Protein AF-A0ABD3F3R1-F1 (afdb_monomer_lite)

Radius of gyration: 14.88 Å; chains: 1; bounding box: 30×30×45 Å

Structure (mmCIF, N/CA/C/O backbone):
data_AF-A0ABD3F3R1-F1
#
_entry.id   AF-A0ABD3F3R1-F1
#
loop_
_atom_site.group_PDB
_atom_site.id
_atom_site.type_symbol
_atom_site.label_atom_id
_atom_site.label_alt_id
_atom_site.label_comp_id
_atom_site.label_asym_id
_atom_site.label_entity_id
_atom_site.label_seq_id
_atom_site.pdbx_PDB_ins_code
_atom_site.Cartn_x
_atom_site.Cartn_y
_atom_site.Cartn_z
_atom_site.occupancy
_atom_site.B_iso_or_equiv
_atom_site.auth_seq_id
_atom_site.auth_comp_id
_atom_site.auth_asym_id
_atom_site.auth_atom_id
_atom_site.pdbx_PDB_model_num
ATOM 1 N N . MET A 1 1 ? -6.922 4.286 -17.209 1.00 48.09 1 MET A N 1
ATOM 2 C CA . MET A 1 1 ? -7.194 2.834 -17.316 1.00 48.09 1 MET A CA 1
ATOM 3 C C . MET A 1 1 ? -5.865 2.105 -17.440 1.00 48.09 1 MET A C 1
ATOM 5 O O . MET A 1 1 ? -5.075 2.480 -18.301 1.00 48.09 1 MET A O 1
ATOM 9 N N . GLN A 1 2 ? -5.612 1.121 -16.571 1.00 51.94 2 GLN A N 1
ATOM 10 C CA . GLN A 1 2 ? -4.473 0.195 -16.630 1.00 51.94 2 GLN A CA 1
ATOM 11 C C . GLN A 1 2 ? -4.398 -0.501 -18.003 1.00 51.94 2 GLN A C 1
ATOM 13 O O . GLN A 1 2 ? -5.085 -1.486 -18.244 1.00 51.94 2 GLN A O 1
ATOM 18 N N . ASN A 1 3 ? -3.554 0.012 -18.900 1.00 50.75 3 ASN A N 1
ATOM 19 C CA . ASN A 1 3 ? -3.293 -0.567 -20.227 1.00 50.75 3 ASN A CA 1
ATOM 20 C C . ASN A 1 3 ? -1.854 -1.118 -20.345 1.00 50.75 3 ASN A C 1
ATOM 22 O O . ASN A 1 3 ? -1.334 -1.268 -21.447 1.00 50.75 3 ASN A O 1
ATOM 26 N N . GLY A 1 4 ? -1.192 -1.384 -19.213 1.00 57.16 4 GLY A N 1
ATOM 27 C CA . GLY A 1 4 ? 0.192 -1.864 -19.145 1.00 57.16 4 GLY A CA 1
ATOM 28 C C . GLY A 1 4 ? 0.318 -3.236 -18.486 1.00 57.16 4 GLY A C 1
ATOM 29 O O . GLY A 1 4 ? -0.583 -3.684 -17.777 1.00 57.16 4 GLY A O 1
ATOM 30 N N . VAL A 1 5 ? 1.461 -3.893 -18.704 1.00 63.34 5 VAL A N 1
ATOM 31 C CA . VAL A 1 5 ? 1.835 -5.121 -17.989 1.00 63.34 5 VAL A CA 1
ATOM 32 C C . VAL A 1 5 ? 1.935 -4.792 -16.502 1.00 63.34 5 VAL A C 1
ATOM 34 O O . VAL A 1 5 ? 2.723 -3.935 -16.106 1.00 63.34 5 VAL A O 1
ATOM 37 N N . ILE A 1 6 ? 1.115 -5.451 -15.686 1.00 74.00 6 ILE A N 1
ATOM 38 C CA . ILE A 1 6 ? 1.209 -5.337 -14.233 1.00 74.00 6 ILE A CA 1
ATOM 39 C C . ILE A 1 6 ? 2.392 -6.205 -13.799 1.00 74.00 6 ILE A C 1
ATOM 41 O O . ILE A 1 6 ? 2.354 -7.411 -14.060 1.00 74.00 6 ILE A O 1
ATOM 45 N N . PRO A 1 7 ? 3.425 -5.634 -13.156 1.00 82.62 7 PRO A N 1
ATOM 46 C CA . PRO A 1 7 ? 4.539 -6.422 -12.674 1.00 82.62 7 PRO A CA 1
ATOM 47 C C . PRO A 1 7 ? 4.076 -7.470 -11.661 1.00 82.62 7 PRO A C 1
ATOM 49 O O . PRO A 1 7 ? 3.116 -7.274 -10.910 1.00 82.62 7 PRO A O 1
ATOM 52 N N . ALA A 1 8 ? 4.796 -8.582 -11.592 1.00 89.81 8 ALA A N 1
ATOM 53 C CA . ALA A 1 8 ? 4.622 -9.583 -10.560 1.00 89.81 8 ALA A CA 1
ATOM 54 C C . ALA A 1 8 ? 4.893 -8.947 -9.189 1.00 89.81 8 ALA A C 1
ATOM 56 O O . ALA A 1 8 ? 6.011 -8.533 -8.880 1.00 89.81 8 ALA A O 1
ATOM 57 N N . LEU A 1 9 ? 3.866 -8.883 -8.342 1.00 93.88 9 LEU A N 1
ATOM 58 C CA . LEU A 1 9 ? 3.949 -8.352 -6.984 1.00 93.88 9 LEU A CA 1
ATOM 59 C C . LEU A 1 9 ? 3.580 -9.435 -5.971 1.00 93.88 9 LEU A C 1
ATOM 61 O O . LEU A 1 9 ? 2.693 -10.254 -6.203 1.00 93.88 9 LEU A O 1
ATOM 65 N N . SER A 1 10 ? 4.243 -9.426 -4.817 1.00 94.38 10 SER A N 1
ATOM 66 C CA . SER A 1 10 ? 3.946 -10.347 -3.718 1.00 94.38 10 SER A CA 1
ATOM 67 C C . SER A 1 10 ? 3.894 -9.629 -2.377 1.00 94.38 10 SER A C 1
ATOM 69 O O . SER A 1 10 ? 4.622 -8.667 -2.139 1.00 94.38 10 SER A O 1
ATOM 71 N N . VAL A 1 11 ? 3.035 -10.115 -1.484 1.00 95.06 11 VAL A N 1
ATOM 72 C CA . VAL A 1 11 ? 2.855 -9.571 -0.136 1.00 95.06 11 VAL A CA 1
ATOM 73 C C . VAL A 1 11 ? 3.424 -10.565 0.869 1.00 95.06 11 VAL A C 1
ATOM 75 O O . VAL A 1 11 ? 3.034 -11.732 0.877 1.00 95.06 11 VAL A O 1
ATOM 78 N N . LYS A 1 12 ? 4.366 -10.124 1.708 1.00 94.00 12 LYS A N 1
ATOM 79 C CA . LYS A 1 12 ? 5.042 -10.986 2.695 1.00 94.00 12 LYS A CA 1
ATOM 80 C C . LYS A 1 12 ? 5.196 -10.271 4.034 1.00 94.00 12 LYS A C 1
ATOM 82 O O . LYS A 1 12 ? 5.187 -9.043 4.101 1.00 94.00 12 LYS A O 1
ATOM 87 N N . LYS A 1 13 ? 5.366 -11.042 5.113 1.00 93.31 13 LYS A N 1
ATOM 88 C CA . LYS A 1 13 ? 5.715 -10.484 6.427 1.00 93.31 13 LYS A CA 1
ATOM 89 C C . LYS A 1 13 ? 7.133 -9.906 6.388 1.00 93.31 13 LYS A C 1
ATOM 91 O O . LYS A 1 13 ? 8.047 -10.552 5.884 1.00 93.31 13 LYS A O 1
ATOM 96 N N . HIS A 1 14 ? 7.307 -8.715 6.948 1.00 91.69 14 HIS A N 1
ATOM 97 C CA . HIS A 1 14 ? 8.587 -8.039 7.115 1.00 91.69 14 HIS A CA 1
ATOM 98 C C . HIS A 1 14 ? 8.900 -7.887 8.613 1.00 91.69 14 HIS A C 1
ATOM 100 O O . HIS A 1 14 ? 8.048 -7.368 9.338 1.00 91.69 14 HIS A O 1
ATOM 106 N N . PRO A 1 15 ? 10.106 -8.258 9.089 1.00 87.50 15 PRO A N 1
ATOM 107 C CA . PRO A 1 15 ? 10.424 -8.306 10.521 1.00 87.50 15 PRO A CA 1
ATOM 108 C C . PRO A 1 15 ? 10.141 -7.013 11.298 1.00 87.50 15 PRO A C 1
ATOM 110 O O . PRO A 1 15 ? 9.687 -7.073 12.433 1.00 87.50 15 PRO A O 1
ATOM 113 N N . SER A 1 16 ? 10.372 -5.849 10.685 1.00 87.00 16 SER A N 1
ATOM 114 C CA . SER A 1 16 ? 10.196 -4.538 11.334 1.00 87.00 16 SER A CA 1
ATOM 115 C C . SER A 1 16 ? 9.045 -3.690 10.792 1.00 87.00 16 SER A C 1
ATOM 117 O O . SER A 1 16 ? 8.758 -2.639 11.350 1.00 87.00 16 SER A O 1
ATOM 119 N N . LYS A 1 17 ? 8.400 -4.110 9.695 1.00 85.06 17 LYS A N 1
ATOM 120 C CA . LYS A 1 17 ? 7.381 -3.301 8.993 1.00 85.06 17 LYS A CA 1
ATOM 121 C C . LYS A 1 17 ? 6.012 -3.985 8.936 1.00 85.06 17 LYS A C 1
ATOM 123 O O . LYS A 1 17 ? 5.111 -3.521 8.255 1.00 85.06 17 LYS A O 1
ATOM 128 N N . GLY A 1 18 ? 5.856 -5.119 9.621 1.00 90.69 18 GLY A N 1
ATOM 129 C CA . GLY A 1 18 ? 4.621 -5.894 9.598 1.00 90.69 18 GLY A CA 1
ATOM 130 C C . GLY A 1 18 ? 4.442 -6.619 8.268 1.00 90.69 18 GLY A C 1
ATOM 131 O O . GLY A 1 18 ? 4.986 -7.705 8.085 1.00 90.69 18 GLY A O 1
ATOM 132 N N . ILE A 1 19 ? 3.677 -6.041 7.345 1.00 92.31 19 ILE A N 1
ATOM 133 C CA . ILE A 1 19 ? 3.405 -6.606 6.017 1.00 92.31 19 ILE A CA 1
ATOM 134 C C . ILE A 1 19 ? 3.998 -5.672 4.959 1.00 92.31 19 ILE A C 1
ATOM 136 O O . ILE A 1 19 ? 3.866 -4.456 5.057 1.00 92.31 19 ILE A O 1
ATOM 140 N N . ALA A 1 20 ? 4.673 -6.232 3.957 1.00 93.69 20 ALA A N 1
ATOM 141 C CA . ALA A 1 20 ? 5.338 -5.467 2.910 1.00 93.69 20 ALA A CA 1
ATOM 142 C C . ALA A 1 20 ? 5.058 -6.021 1.511 1.00 93.69 20 ALA A C 1
ATOM 144 O O . ALA A 1 20 ? 4.891 -7.230 1.322 1.00 93.69 20 ALA A O 1
ATOM 145 N N . LEU A 1 21 ? 5.042 -5.106 0.543 1.00 95.12 21 LEU A N 1
ATOM 146 C CA . LEU A 1 21 ? 4.970 -5.381 -0.885 1.00 95.12 21 LEU A CA 1
ATOM 147 C C . LEU A 1 21 ? 6.376 -5.568 -1.474 1.00 95.12 21 LEU A C 1
ATOM 149 O O . LEU A 1 21 ? 7.272 -4.762 -1.224 1.00 95.12 21 LEU A O 1
ATOM 153 N N . PHE A 1 22 ? 6.555 -6.617 -2.271 1.00 94.56 22 PHE A N 1
ATOM 154 C CA . PHE A 1 22 ? 7.810 -6.958 -2.937 1.00 94.56 22 PHE A CA 1
ATOM 155 C C . PHE A 1 22 ? 7.584 -7.146 -4.433 1.00 94.56 22 PHE A C 1
ATOM 157 O O . PHE A 1 22 ? 6.628 -7.816 -4.832 1.00 94.56 22 PHE A O 1
ATOM 164 N N . ALA A 1 23 ? 8.508 -6.628 -5.240 1.00 94.31 23 ALA A N 1
ATOM 165 C CA . ALA A 1 23 ? 8.587 -6.958 -6.655 1.00 94.31 23 ALA A CA 1
ATOM 166 C C . ALA A 1 23 ? 9.082 -8.405 -6.828 1.00 94.31 23 ALA A C 1
ATOM 168 O O . ALA A 1 23 ? 10.044 -8.826 -6.182 1.00 94.31 23 ALA A O 1
ATOM 169 N N . GLY A 1 24 ? 8.388 -9.176 -7.660 1.00 93.19 24 GLY A N 1
ATOM 170 C CA . GLY A 1 24 ? 8.763 -10.528 -8.080 1.00 93.19 24 GLY A CA 1
ATOM 171 C C . GLY A 1 24 ? 9.646 -10.546 -9.327 1.00 93.19 24 GLY A C 1
ATOM 172 O O . GLY A 1 24 ? 10.148 -11.600 -9.701 1.00 93.19 24 GLY A O 1
ATOM 173 N N . GLU A 1 25 ? 9.848 -9.386 -9.945 1.00 93.50 25 GLU A N 1
ATOM 174 C CA . GLU A 1 25 ? 10.676 -9.183 -11.127 1.00 93.50 25 GLU A CA 1
ATOM 175 C C . GLU A 1 25 ? 11.340 -7.800 -11.102 1.00 93.50 25 GLU A C 1
ATOM 177 O O . GLU A 1 25 ? 11.037 -6.957 -10.251 1.00 93.50 25 GLU A O 1
ATOM 182 N N . THR A 1 26 ? 12.259 -7.559 -12.035 1.00 93.06 26 THR A N 1
ATOM 183 C CA . THR A 1 26 ? 12.876 -6.242 -12.210 1.00 93.06 26 THR A CA 1
ATOM 184 C C . THR A 1 26 ? 11.878 -5.273 -12.835 1.00 93.06 26 THR A C 1
ATOM 186 O O . THR A 1 26 ? 11.407 -5.493 -13.945 1.00 93.06 26 THR A O 1
ATOM 189 N N . ILE A 1 27 ? 11.618 -4.160 -12.150 1.00 92.69 27 ILE A N 1
ATOM 190 C CA . ILE A 1 27 ? 10.795 -3.060 -12.658 1.00 92.69 27 ILE A CA 1
ATOM 191 C C . ILE A 1 27 ? 11.736 -1.930 -13.075 1.00 92.69 27 ILE A C 1
ATOM 193 O O . ILE A 1 27 ? 12.505 -1.421 -12.257 1.00 92.69 27 ILE A O 1
ATOM 197 N N . ALA A 1 28 ? 11.709 -1.558 -14.353 1.00 92.06 28 ALA A N 1
ATOM 198 C CA . ALA A 1 28 ? 12.522 -0.461 -14.862 1.00 92.06 28 ALA A CA 1
ATOM 199 C C . ALA A 1 28 ? 12.021 0.897 -14.340 1.00 92.06 28 ALA A C 1
ATOM 201 O O . ALA A 1 28 ? 10.835 1.084 -14.068 1.00 92.06 28 ALA A O 1
ATOM 202 N N . SER A 1 29 ? 12.930 1.869 -14.220 1.00 91.19 29 SER A N 1
ATOM 203 C CA . SER A 1 29 ? 12.561 3.228 -13.806 1.00 91.19 29 SER A CA 1
ATOM 204 C C . SER A 1 29 ? 11.493 3.818 -14.736 1.00 91.19 29 SER A C 1
ATOM 206 O O . SER A 1 29 ? 11.498 3.558 -15.942 1.00 91.19 29 SER A O 1
ATOM 208 N N . GLY A 1 30 ? 10.556 4.575 -14.166 1.00 88.94 30 GLY A N 1
ATOM 209 C CA . GLY A 1 30 ? 9.430 5.172 -14.891 1.00 88.94 30 GLY A CA 1
ATOM 210 C C . GLY A 1 30 ? 8.339 4.188 -15.325 1.00 88.94 30 GLY A C 1
ATOM 211 O O . GLY A 1 30 ? 7.366 4.613 -15.939 1.00 88.94 30 GLY A O 1
ATOM 212 N N . HIS A 1 31 ? 8.465 2.891 -15.024 1.00 90.00 31 HIS A N 1
ATOM 213 C CA . HIS A 1 31 ? 7.405 1.933 -15.323 1.00 90.00 31 HIS A CA 1
ATOM 214 C C . HIS A 1 31 ? 6.333 1.933 -14.241 1.00 90.00 31 HIS A C 1
ATOM 216 O O . HIS A 1 31 ? 6.599 2.065 -13.045 1.00 90.00 31 HIS A O 1
ATOM 222 N N . PHE A 1 32 ? 5.103 1.739 -14.696 1.00 89.75 32 PHE A N 1
ATOM 223 C CA . PHE A 1 32 ? 3.948 1.593 -13.836 1.00 89.75 32 PHE A CA 1
ATOM 224 C C . PHE A 1 32 ? 4.071 0.343 -12.947 1.00 89.75 32 PHE A C 1
ATOM 226 O O . PHE A 1 32 ? 4.439 -0.732 -13.421 1.00 89.75 32 PHE A O 1
ATOM 233 N N . VAL A 1 33 ? 3.727 0.484 -11.661 1.00 91.88 33 VAL A N 1
ATOM 234 C CA . VAL A 1 33 ? 3.782 -0.614 -10.679 1.00 91.88 33 VAL A CA 1
ATOM 235 C C . VAL A 1 33 ? 2.393 -1.176 -10.395 1.00 91.88 33 VAL A C 1
ATOM 237 O O . VAL A 1 33 ? 2.103 -2.323 -10.713 1.00 91.88 33 VAL A O 1
ATOM 240 N N . CYS A 1 34 ? 1.519 -0.395 -9.766 1.00 90.94 34 CYS A N 1
ATOM 241 C CA . CYS A 1 34 ? 0.133 -0.776 -9.506 1.00 90.94 34 CYS A CA 1
ATOM 242 C C . CYS A 1 34 ? -0.687 0.453 -9.104 1.00 90.94 34 CYS A C 1
ATOM 244 O O . CYS A 1 34 ? -0.131 1.465 -8.681 1.00 90.94 34 CYS A O 1
ATOM 246 N N . GLU A 1 35 ? -2.012 0.361 -9.220 1.00 90.62 35 GLU A N 1
ATOM 247 C CA . GLU A 1 35 ? -2.911 1.419 -8.760 1.00 90.62 35 GLU A CA 1
ATOM 248 C C . GLU A 1 35 ? -3.085 1.340 -7.240 1.00 90.62 35 GLU A C 1
ATOM 250 O O . GLU A 1 35 ? -3.252 0.252 -6.675 1.00 90.62 35 GLU A O 1
ATOM 255 N N . TYR A 1 36 ? -3.093 2.496 -6.575 1.00 92.00 36 TYR A N 1
ATOM 256 C CA . TYR A 1 36 ? -3.508 2.603 -5.180 1.00 92.00 36 TYR A CA 1
ATOM 257 C C . TYR A 1 36 ? -5.028 2.768 -5.128 1.00 92.00 36 TYR A C 1
ATOM 259 O O . TYR A 1 36 ? -5.552 3.856 -5.349 1.00 92.00 36 TYR A O 1
ATOM 267 N N . ILE A 1 37 ? -5.732 1.665 -4.878 1.00 91.38 37 ILE A N 1
ATOM 268 C CA . ILE A 1 37 ? -7.199 1.622 -4.874 1.00 91.38 37 ILE A CA 1
ATOM 269 C C . ILE A 1 37 ? -7.692 1.635 -3.431 1.00 91.38 37 ILE A C 1
ATOM 271 O O . ILE A 1 37 ? -7.146 0.912 -2.595 1.00 91.38 37 ILE A O 1
ATOM 275 N N . GLY A 1 38 ? -8.743 2.409 -3.176 1.00 92.31 38 GLY A N 1
ATOM 276 C CA . GLY A 1 38 ? -9.450 2.482 -1.904 1.00 92.31 38 GLY A CA 1
ATOM 277 C C . GLY A 1 38 ? -10.799 3.179 -2.049 1.00 92.31 38 GLY A C 1
ATOM 278 O O . GLY A 1 38 ? -11.185 3.582 -3.147 1.00 92.31 38 GLY A O 1
ATOM 279 N N . GLU A 1 39 ? -11.515 3.313 -0.940 1.00 93.75 39 GLU A N 1
ATOM 280 C CA . GLU A 1 39 ? -12.740 4.109 -0.868 1.00 93.75 39 GLU A CA 1
ATOM 281 C C . GLU A 1 39 ? -12.386 5.602 -0.878 1.00 93.75 39 GLU A C 1
ATOM 283 O O . GLU A 1 39 ? -11.474 6.021 -0.170 1.00 93.75 39 GLU A O 1
ATOM 288 N N . VAL A 1 40 ? -13.085 6.418 -1.669 1.00 93.38 40 VAL A N 1
ATOM 289 C CA . VAL A 1 40 ? -12.890 7.875 -1.647 1.00 93.38 40 VAL A CA 1
ATOM 290 C C . VAL A 1 40 ? -13.798 8.465 -0.578 1.00 93.38 40 VAL A C 1
ATOM 292 O O . VAL A 1 40 ? -15.019 8.427 -0.709 1.00 93.38 40 VAL A O 1
ATOM 295 N N . ILE A 1 41 ? -13.199 9.012 0.476 1.00 94.44 41 ILE A N 1
ATOM 296 C CA . ILE A 1 41 ? -13.912 9.647 1.588 1.00 94.44 41 ILE A CA 1
ATOM 297 C C . ILE A 1 41 ? -13.372 11.051 1.841 1.00 94.44 41 ILE A C 1
ATOM 299 O O . ILE A 1 41 ? -12.266 11.404 1.433 1.00 94.44 41 ILE A O 1
ATOM 303 N N . THR A 1 42 ? -14.124 11.880 2.557 1.00 94.75 42 THR A N 1
ATOM 304 C CA . THR A 1 42 ? -13.634 13.216 2.912 1.00 94.75 42 THR A CA 1
ATOM 305 C C . THR A 1 42 ? -12.517 13.131 3.955 1.00 94.75 42 THR A C 1
ATOM 307 O O . THR A 1 42 ? -12.516 12.263 4.836 1.00 94.75 42 THR A O 1
ATOM 310 N N . ARG A 1 43 ? -11.596 14.107 3.960 1.00 93.06 43 ARG A N 1
ATOM 311 C CA . ARG A 1 43 ? -10.569 14.212 5.015 1.00 93.06 43 ARG A CA 1
ATOM 312 C C . ARG A 1 43 ? -11.166 14.232 6.424 1.00 93.06 43 ARG A C 1
ATOM 314 O O . ARG A 1 43 ? -10.576 13.685 7.353 1.00 93.06 43 ARG A O 1
ATOM 321 N N . ARG A 1 44 ? -12.345 14.841 6.593 1.00 93.62 44 ARG A N 1
ATOM 322 C CA . ARG A 1 44 ? -13.050 14.884 7.881 1.00 93.62 44 ARG A CA 1
ATOM 323 C C . ARG A 1 44 ? -13.458 13.485 8.342 1.00 93.62 44 ARG A C 1
ATOM 325 O O . ARG A 1 44 ? -13.205 13.141 9.493 1.00 93.62 44 ARG A O 1
ATOM 332 N N . GLU A 1 45 ? -14.069 12.694 7.465 1.00 93.88 45 GLU A N 1
ATOM 333 C CA . GLU A 1 45 ? -14.469 11.315 7.769 1.00 93.88 45 GLU A CA 1
ATOM 334 C C . GLU A 1 45 ? -13.256 10.447 8.088 1.00 93.88 45 GLU A C 1
ATOM 336 O O . GLU A 1 45 ? -13.263 9.745 9.100 1.00 93.88 45 GLU A O 1
ATOM 341 N N . TYR A 1 46 ? -12.182 10.570 7.303 1.00 94.06 46 TYR A N 1
ATOM 342 C CA . TYR A 1 46 ? -10.940 9.847 7.564 1.00 94.06 46 TYR A CA 1
ATOM 343 C C . TYR A 1 46 ? -10.379 10.164 8.958 1.00 94.06 46 TYR A C 1
ATOM 345 O O . TYR A 1 46 ? -10.078 9.249 9.722 1.00 94.06 46 TYR A O 1
ATOM 353 N N . CYS A 1 47 ? -10.303 11.445 9.342 1.00 91.00 47 CYS A N 1
ATOM 354 C CA . CYS A 1 47 ? -9.835 11.846 10.673 1.00 91.00 47 CYS A CA 1
ATOM 355 C C . CYS A 1 47 ? -10.725 11.312 11.805 1.00 91.00 47 CYS A C 1
ATOM 357 O O . CYS A 1 47 ? -10.205 10.840 12.815 1.00 91.00 47 CYS A O 1
ATOM 359 N N . LEU A 1 48 ? -12.053 11.362 11.650 1.00 92.25 48 LEU A N 1
ATOM 360 C CA . LEU A 1 48 ? -12.983 10.832 12.653 1.00 92.25 48 LEU A CA 1
ATOM 361 C C . LEU A 1 48 ? -12.785 9.330 12.864 1.00 92.25 48 LEU A C 1
ATOM 363 O O . LEU A 1 48 ? -12.728 8.875 14.005 1.00 92.25 48 LEU A O 1
ATOM 367 N N . GLN A 1 49 ? -12.638 8.573 11.778 1.00 90.75 49 GLN A N 1
ATOM 368 C CA . GLN A 1 49 ? -12.410 7.136 11.862 1.00 90.75 49 GLN A CA 1
ATOM 369 C C . GLN A 1 49 ? -11.000 6.813 12.381 1.00 90.75 49 GLN A C 1
ATOM 371 O O . GLN A 1 49 ? -10.838 5.872 13.150 1.00 90.75 49 GLN A O 1
ATOM 376 N N . ALA A 1 50 ? -9.978 7.593 12.016 1.00 87.38 50 ALA A N 1
ATOM 377 C CA . ALA A 1 50 ? -8.617 7.424 12.527 1.00 87.38 50 ALA A CA 1
ATOM 378 C C . ALA A 1 50 ? -8.536 7.652 14.046 1.00 87.38 50 ALA A C 1
ATOM 380 O O . ALA A 1 50 ? -7.849 6.908 14.739 1.00 87.38 50 ALA A O 1
ATOM 381 N N . ASN A 1 51 ? -9.299 8.608 14.584 1.00 87.75 51 ASN A N 1
ATOM 382 C CA . ASN A 1 51 ? -9.363 8.859 16.028 1.00 87.75 51 ASN A CA 1
ATOM 383 C C . ASN A 1 51 ? -9.970 7.691 16.823 1.00 87.75 51 ASN A C 1
ATOM 385 O O . ASN A 1 51 ? -9.693 7.552 18.012 1.00 87.75 51 ASN A O 1
ATOM 389 N N . GLN A 1 52 ? -10.790 6.850 16.187 1.00 87.69 52 GLN A N 1
ATOM 390 C CA . GLN A 1 52 ? -11.346 5.644 16.812 1.00 87.69 52 GLN A CA 1
ATOM 391 C C . GLN A 1 52 ? -10.348 4.476 16.815 1.00 87.69 52 GLN A C 1
ATOM 393 O O . GLN A 1 52 ? -10.516 3.519 17.567 1.00 87.69 52 GLN A O 1
ATOM 398 N N . LEU A 1 53 ? -9.285 4.558 16.010 1.00 82.88 53 LEU A N 1
ATOM 399 C CA . LEU A 1 53 ? -8.256 3.531 15.860 1.00 82.88 53 LEU A CA 1
ATOM 400 C C . LEU A 1 53 ? -7.082 3.757 16.825 1.00 82.88 53 LEU A C 1
ATOM 402 O O . LEU A 1 53 ? -5.915 3.794 16.431 1.00 82.88 53 LEU A O 1
ATOM 406 N N . VAL A 1 54 ? -7.390 3.907 18.114 1.00 77.88 54 VAL A N 1
ATOM 407 C CA . VAL A 1 54 ? -6.372 4.099 19.156 1.00 77.88 54 VAL A CA 1
ATOM 408 C C . VAL A 1 54 ? -5.442 2.883 19.200 1.00 77.88 54 VAL A C 1
ATOM 410 O O . VAL A 1 54 ? -5.879 1.758 19.426 1.00 77.88 54 VAL A O 1
ATOM 413 N N . GLY A 1 55 ? -4.146 3.116 18.978 1.00 78.12 55 GLY A N 1
ATOM 414 C CA . GLY A 1 55 ? -3.126 2.063 18.961 1.00 78.12 55 GLY A CA 1
ATOM 415 C C . GLY A 1 55 ? -2.938 1.364 17.610 1.00 78.12 55 GLY A C 1
ATOM 416 O O . GLY A 1 55 ? -2.158 0.415 17.530 1.00 78.12 55 GLY A O 1
ATOM 417 N N . ALA A 1 56 ? -3.600 1.821 16.541 1.00 80.25 56 ALA A N 1
ATOM 418 C CA . ALA A 1 56 ? -3.321 1.317 15.202 1.00 80.25 56 ALA A CA 1
ATOM 419 C C . ALA A 1 56 ? -1.892 1.662 14.763 1.00 80.25 56 ALA A C 1
ATOM 421 O O . ALA A 1 56 ? -1.428 2.797 14.881 1.00 80.25 56 ALA A O 1
ATOM 422 N N . THR A 1 57 ? -1.206 0.657 14.224 1.00 79.88 57 THR A N 1
ATOM 423 C CA . THR A 1 57 ? 0.173 0.760 13.731 1.00 79.88 57 THR A CA 1
ATOM 424 C C . THR A 1 57 ? 0.253 1.023 12.229 1.00 79.88 57 THR A C 1
ATOM 426 O O . THR A 1 57 ? 1.315 1.395 11.740 1.00 79.88 57 THR A O 1
ATOM 429 N N . ASN A 1 58 ? -0.858 0.859 11.502 1.00 84.69 58 ASN A N 1
ATOM 430 C CA . ASN A 1 58 ? -0.936 1.043 10.056 1.00 84.69 58 ASN A CA 1
ATOM 431 C C . ASN A 1 58 ? -2.097 1.971 9.692 1.00 84.69 58 ASN A C 1
ATOM 433 O O . ASN A 1 58 ? -3.214 1.799 10.182 1.00 84.69 58 ASN A O 1
ATOM 437 N N . TYR A 1 59 ? -1.827 2.907 8.785 1.00 88.88 59 TYR A N 1
ATOM 438 C CA . TYR A 1 59 ? -2.798 3.835 8.214 1.00 88.88 59 TYR A CA 1
ATOM 439 C C . TYR A 1 59 ? -2.728 3.727 6.691 1.00 88.88 59 TYR A C 1
ATOM 441 O O . TYR A 1 59 ? -1.637 3.734 6.125 1.00 88.88 59 TYR A O 1
ATOM 449 N N . TYR A 1 60 ? -3.885 3.616 6.040 1.00 91.94 60 TYR A N 1
ATOM 450 C CA . TYR A 1 60 ? -3.997 3.326 4.604 1.00 91.94 60 TYR A CA 1
ATOM 451 C C . TYR A 1 60 ? -4.700 4.454 3.834 1.00 91.94 60 TYR A C 1
ATOM 453 O O . TYR A 1 60 ? -5.383 4.202 2.847 1.00 91.94 60 TYR A O 1
ATOM 461 N N . GLY A 1 61 ? -4.576 5.690 4.321 1.00 92.12 61 GLY A N 1
ATOM 462 C CA . GLY A 1 61 ? -5.106 6.880 3.664 1.00 92.12 61 GLY A CA 1
ATOM 463 C C . GLY A 1 61 ? -4.058 7.557 2.790 1.00 92.12 61 GLY A C 1
ATOM 464 O O . GLY A 1 61 ? -2.968 7.879 3.267 1.00 92.12 61 GLY A O 1
ATOM 465 N N . VAL A 1 62 ? -4.412 7.827 1.537 1.00 92.56 62 VAL A N 1
ATOM 466 C CA . VAL A 1 62 ? -3.635 8.653 0.606 1.00 92.56 62 VAL A CA 1
ATOM 467 C C . VAL A 1 62 ? -4.428 9.913 0.290 1.00 92.56 62 VAL A C 1
ATOM 469 O O . VAL A 1 62 ? -5.605 9.838 -0.051 1.00 92.56 62 VAL A O 1
ATOM 472 N N . LEU A 1 63 ? -3.787 11.075 0.415 1.00 90.94 63 LEU A N 1
ATOM 473 C CA . LEU A 1 63 ? -4.406 12.355 0.082 1.00 90.94 63 LEU A CA 1
ATOM 474 C C . LEU A 1 63 ? -4.637 12.450 -1.430 1.00 90.94 63 LEU A C 1
ATOM 476 O O . LEU A 1 63 ? -3.688 12.329 -2.203 1.00 90.94 63 LEU A O 1
ATOM 480 N N . GLY A 1 64 ? -5.893 12.651 -1.819 1.00 85.19 64 GLY A N 1
ATOM 481 C CA . GLY A 1 64 ? -6.289 13.002 -3.177 1.00 85.19 64 GLY A CA 1
ATOM 482 C C . GLY A 1 64 ? -6.458 14.513 -3.344 1.00 85.19 64 GLY A C 1
ATOM 483 O O . GLY A 1 64 ? -6.064 15.308 -2.485 1.00 85.19 64 GLY A O 1
ATOM 484 N N . ASP A 1 65 ? -7.090 14.908 -4.446 1.00 78.06 65 ASP A N 1
ATOM 485 C CA . ASP A 1 65 ? -7.426 16.310 -4.695 1.00 78.06 65 ASP A CA 1
ATOM 486 C C . ASP A 1 65 ? -8.703 16.723 -3.956 1.00 78.06 65 ASP A C 1
ATOM 488 O O . ASP A 1 65 ? -9.443 15.894 -3.432 1.00 78.06 65 ASP A O 1
ATOM 492 N N . ASN A 1 66 ? -8.960 18.030 -3.876 1.00 85.12 66 ASN A N 1
ATOM 493 C CA . ASN A 1 66 ? -10.187 18.582 -3.286 1.00 85.12 66 ASN A CA 1
ATOM 494 C C . ASN A 1 66 ? -10.469 18.139 -1.838 1.00 85.12 66 ASN A C 1
ATOM 496 O O . ASN A 1 66 ? -11.622 18.105 -1.411 1.00 85.12 66 ASN A O 1
ATOM 500 N N . ASN A 1 67 ? -9.418 17.868 -1.052 1.00 86.31 67 ASN A N 1
ATOM 501 C CA . ASN A 1 67 ? -9.523 17.468 0.357 1.00 86.31 67 ASN A CA 1
ATOM 502 C C . ASN A 1 67 ? -10.200 16.091 0.564 1.00 86.31 67 ASN A C 1
ATOM 504 O O . ASN A 1 67 ? -10.785 15.824 1.623 1.00 86.31 67 ASN A O 1
ATOM 508 N N . GLU A 1 68 ? -10.096 15.219 -0.439 1.00 93.06 68 GLU A N 1
ATOM 509 C CA . GLU A 1 68 ? -10.501 13.814 -0.392 1.00 93.06 68 GLU A CA 1
ATOM 510 C C . GLU A 1 68 ? -9.328 12.912 0.015 1.00 93.06 68 GLU A C 1
ATOM 512 O O . GLU A 1 68 ? -8.155 13.245 -0.163 1.00 93.06 68 GLU A O 1
ATOM 517 N N . ILE A 1 69 ? -9.644 11.752 0.581 1.00 94.44 69 ILE A N 1
ATOM 518 C CA . ILE A 1 69 ? -8.696 10.708 0.960 1.00 94.44 69 ILE A CA 1
ATOM 519 C C . ILE A 1 69 ? -9.127 9.416 0.272 1.00 94.44 69 ILE A C 1
ATOM 521 O O . ILE A 1 69 ? -10.281 9.010 0.390 1.00 94.44 69 ILE A O 1
ATOM 525 N N . ILE A 1 70 ? -8.188 8.747 -0.393 1.00 94.12 70 ILE A N 1
ATOM 526 C CA . ILE A 1 70 ? -8.3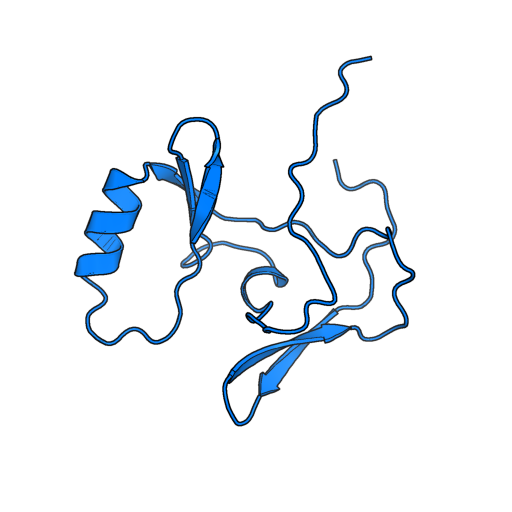39 7.352 -0.803 1.00 94.12 70 ILE A CA 1
ATOM 527 C C . ILE A 1 70 ? -7.985 6.493 0.409 1.00 94.12 70 ILE A C 1
ATOM 529 O O . ILE A 1 70 ? -6.820 6.412 0.799 1.00 94.12 70 ILE A O 1
ATOM 533 N N . ASP A 1 71 ? -8.986 5.879 1.022 1.00 94.62 71 ASP A N 1
ATOM 534 C CA . ASP A 1 71 ? -8.860 5.033 2.198 1.00 94.62 71 ASP A CA 1
ATOM 535 C C . ASP A 1 71 ? -8.909 3.545 1.831 1.00 94.62 71 ASP A C 1
ATOM 537 O O . ASP A 1 71 ? -9.952 2.995 1.477 1.00 94.62 71 ASP A O 1
ATOM 541 N N . ALA A 1 72 ? -7.764 2.873 1.947 1.00 94.62 72 ALA A N 1
ATOM 542 C CA . ALA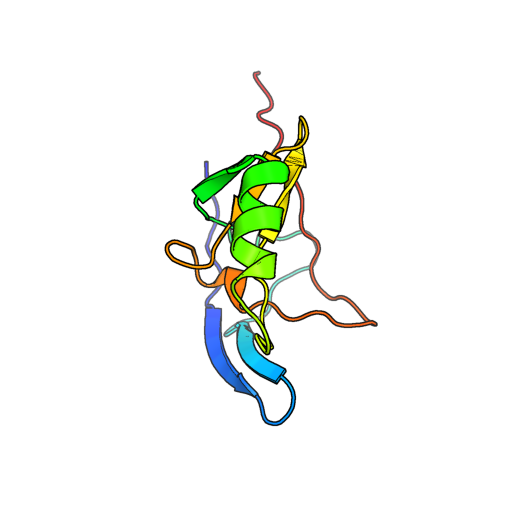 A 1 72 ? -7.604 1.465 1.598 1.00 94.62 72 ALA A CA 1
ATOM 543 C C . ALA A 1 72 ? -7.694 0.500 2.802 1.00 94.62 72 ALA A C 1
ATOM 545 O O . ALA A 1 72 ? -7.209 -0.633 2.724 1.00 94.62 72 ALA A O 1
ATOM 546 N N . ARG A 1 73 ? -8.289 0.924 3.933 1.00 90.88 73 ARG A N 1
ATOM 547 C CA . ARG A 1 73 ? -8.441 0.090 5.147 1.00 90.88 73 ARG A CA 1
ATOM 548 C C . ARG A 1 73 ? -9.298 -1.158 4.923 1.00 90.88 73 ARG A C 1
ATOM 550 O O . ARG A 1 73 ? -8.881 -2.253 5.296 1.00 90.88 73 ARG A O 1
ATOM 557 N N . ASN A 1 74 ? -10.481 -0.981 4.335 1.00 88.31 74 ASN A N 1
ATOM 558 C CA . ASN A 1 74 ? -11.474 -2.049 4.161 1.00 88.31 74 ASN A CA 1
ATOM 559 C C . ASN A 1 74 ? -11.431 -2.654 2.754 1.00 88.31 74 ASN A C 1
ATOM 561 O O . ASN A 1 74 ? -11.531 -3.869 2.589 1.00 88.31 74 ASN A O 1
ATOM 565 N N . PHE A 1 75 ? -11.240 -1.804 1.744 1.00 88.56 75 PHE A N 1
ATOM 566 C CA . PHE A 1 75 ? -11.216 -2.179 0.335 1.00 88.56 75 PHE A CA 1
ATOM 567 C C . PHE A 1 75 ? -9.982 -1.566 -0.309 1.00 88.56 75 PHE A C 1
ATOM 569 O O . PHE A 1 75 ? -9.756 -0.374 -0.160 1.00 88.56 75 PHE A O 1
ATOM 576 N N . GLY A 1 76 ? -9.179 -2.356 -1.019 1.00 89.19 76 GLY A N 1
ATOM 577 C CA . GLY A 1 76 ? -8.036 -1.807 -1.736 1.00 89.19 76 GLY A CA 1
ATOM 578 C C . GLY A 1 76 ? -7.140 -2.840 -2.400 1.00 89.19 76 GLY A C 1
ATOM 579 O O . GLY A 1 76 ? -7.290 -4.050 -2.213 1.00 89.19 76 GLY A O 1
ATOM 580 N N . SER A 1 77 ? -6.181 -2.347 -3.180 1.00 91.25 77 SER A N 1
ATOM 581 C CA . SER A 1 77 ? -5.216 -3.178 -3.903 1.00 91.25 77 SER A CA 1
ATOM 582 C C . SER A 1 77 ? -4.053 -3.624 -3.004 1.00 91.25 77 SER A C 1
ATOM 584 O O . SER A 1 77 ? -3.951 -3.253 -1.828 1.00 91.25 77 SER A O 1
ATOM 586 N N . VAL A 1 78 ? -3.137 -4.427 -3.557 1.00 93.25 78 VAL A N 1
ATOM 587 C CA . VAL A 1 78 ? -1.877 -4.798 -2.886 1.00 93.25 78 VAL A CA 1
ATOM 588 C C . VAL A 1 78 ? -0.966 -3.593 -2.614 1.00 93.25 78 VAL A C 1
ATOM 590 O O . VAL A 1 78 ? -0.111 -3.674 -1.732 1.00 93.25 78 VAL A O 1
ATOM 593 N N . ALA A 1 79 ? -1.188 -2.462 -3.298 1.00 93.38 79 ALA A N 1
ATOM 594 C CA . ALA A 1 79 ? -0.442 -1.219 -3.111 1.00 93.38 79 ALA A CA 1
ATOM 595 C C . ALA A 1 79 ? -0.511 -0.690 -1.671 1.00 93.38 79 ALA A C 1
ATOM 597 O O . ALA A 1 79 ? 0.430 -0.049 -1.212 1.00 93.38 79 ALA A O 1
ATOM 598 N N . ARG A 1 80 ? -1.574 -1.013 -0.917 1.00 93.19 80 ARG A N 1
ATOM 599 C CA . ARG A 1 80 ? -1.711 -0.606 0.492 1.00 93.19 80 ARG A CA 1
ATOM 600 C C . ARG A 1 80 ? -0.598 -1.144 1.401 1.00 93.19 80 ARG A C 1
ATOM 602 O O . ARG A 1 80 ? -0.400 -0.622 2.489 1.00 93.19 80 ARG A O 1
ATOM 609 N N . PHE A 1 81 ? 0.128 -2.179 0.970 1.00 94.19 81 PHE A N 1
ATOM 610 C CA . PHE A 1 81 ? 1.268 -2.752 1.695 1.00 94.19 81 PHE A CA 1
ATOM 611 C C . PHE A 1 81 ? 2.627 -2.183 1.251 1.00 94.19 81 PHE A C 1
ATOM 613 O O . PHE A 1 81 ? 3.675 -2.658 1.701 1.00 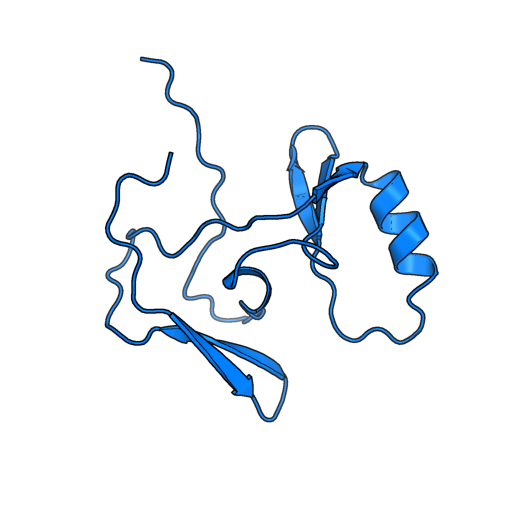94.19 81 PHE A O 1
ATOM 620 N N . ALA A 1 82 ? 2.638 -1.191 0.355 1.00 92.81 82 ALA A N 1
ATOM 621 C CA . ALA A 1 82 ? 3.836 -0.420 0.058 1.00 92.81 82 ALA A CA 1
ATOM 622 C C . ALA A 1 82 ? 4.207 0.422 1.286 1.00 92.81 82 ALA A C 1
ATOM 624 O O . ALA A 1 82 ? 3.444 1.268 1.746 1.00 92.81 82 ALA A O 1
ATOM 625 N N . ASN A 1 83 ? 5.386 0.155 1.841 1.00 91.94 83 ASN A N 1
ATOM 626 C CA . ASN A 1 83 ? 5.836 0.788 3.072 1.00 91.94 83 ASN A CA 1
ATOM 627 C C . ASN A 1 83 ? 6.602 2.085 2.809 1.00 91.94 83 ASN A C 1
ATOM 629 O O . ASN A 1 83 ? 7.316 2.210 1.816 1.00 91.94 83 ASN A O 1
ATOM 633 N N . HIS A 1 84 ? 6.567 2.991 3.786 1.00 89.12 84 HIS A N 1
ATOM 634 C CA . HIS A 1 84 ? 7.430 4.166 3.797 1.00 89.12 84 HIS A CA 1
ATOM 635 C C . HIS A 1 84 ? 8.923 3.783 3.889 1.00 89.12 84 HIS A C 1
ATOM 637 O O . HIS A 1 84 ? 9.319 2.823 4.572 1.00 89.12 84 HIS A O 1
ATOM 643 N N . SER A 1 85 ? 9.761 4.552 3.194 1.00 88.75 85 SER A N 1
ATOM 644 C CA . SER A 1 85 ? 11.222 4.464 3.212 1.00 88.75 85 SER A CA 1
ATOM 645 C C . SER A 1 85 ? 11.814 5.864 3.058 1.00 88.75 85 SER A C 1
ATOM 647 O O . SER A 1 85 ? 11.340 6.631 2.226 1.00 88.75 85 SER A O 1
ATOM 649 N N . CYS A 1 86 ? 12.874 6.185 3.805 1.00 88.00 86 CYS A N 1
ATOM 650 C CA . CYS A 1 86 ? 13.607 7.445 3.621 1.00 88.00 86 CYS A CA 1
ATOM 651 C C . C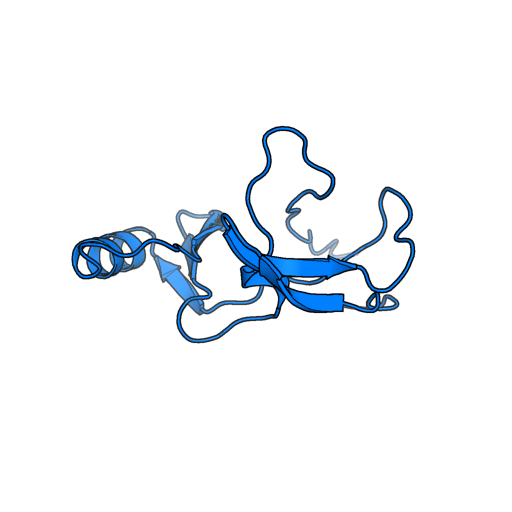YS A 1 86 ? 14.361 7.484 2.281 1.00 88.00 86 CYS A C 1
ATOM 653 O O . CYS A 1 86 ? 14.601 8.553 1.734 1.00 88.00 86 CYS A O 1
ATOM 655 N N . GLN A 1 87 ? 14.715 6.311 1.749 1.00 90.38 87 GLN A N 1
ATOM 656 C CA . GLN A 1 87 ? 15.259 6.144 0.407 1.00 90.38 87 GLN A CA 1
ATOM 657 C C . GLN A 1 87 ? 14.198 5.444 -0.441 1.00 90.38 87 GLN A C 1
ATOM 659 O O . GLN A 1 87 ? 14.012 4.226 -0.350 1.00 90.38 87 GLN A O 1
ATOM 664 N N . LEU A 1 88 ? 13.435 6.243 -1.184 1.00 89.31 88 LEU A N 1
ATOM 665 C CA . LEU A 1 88 ? 12.307 5.783 -1.988 1.00 89.31 88 LEU A CA 1
ATOM 666 C C . LEU A 1 88 ? 12.791 5.129 -3.287 1.00 89.31 88 LEU A C 1
ATOM 668 O O . LEU A 1 88 ? 13.794 5.537 -3.868 1.00 89.31 88 LEU A O 1
ATOM 672 N N . ASN A 1 89 ? 12.043 4.133 -3.754 1.00 92.25 89 ASN A N 1
ATOM 673 C CA . ASN A 1 89 ? 12.235 3.470 -5.048 1.00 92.25 89 ASN A CA 1
ATOM 674 C C . ASN A 1 89 ? 10.973 3.504 -5.929 1.00 92.25 89 ASN A C 1
ATOM 676 O O . ASN A 1 89 ? 10.992 2.997 -7.045 1.00 92.25 89 ASN A O 1
ATOM 680 N N . CYS A 1 90 ? 9.878 4.070 -5.424 1.00 92.38 90 CYS A N 1
ATOM 681 C CA . CYS A 1 90 ? 8.602 4.243 -6.107 1.00 92.38 90 CYS A CA 1
ATOM 682 C C . CYS A 1 90 ? 8.005 5.587 -5.682 1.00 92.38 90 CYS A C 1
ATOM 684 O O . CYS A 1 90 ? 8.244 6.050 -4.563 1.00 92.38 90 CYS A O 1
ATOM 686 N N . ILE A 1 91 ? 7.210 6.179 -6.567 1.00 91.75 91 ILE A N 1
ATOM 687 C CA . ILE A 1 91 ? 6.438 7.390 -6.300 1.00 91.75 91 ILE A CA 1
ATOM 688 C C . ILE A 1 91 ? 4.955 7.092 -6.491 1.00 91.75 91 ILE A C 1
ATOM 690 O O . ILE A 1 91 ? 4.587 6.213 -7.269 1.00 91.75 91 ILE A O 1
ATOM 694 N N . LEU A 1 92 ? 4.115 7.812 -5.755 1.00 89.88 92 LEU A N 1
ATOM 695 C CA . LEU A 1 92 ? 2.682 7.831 -6.000 1.00 89.88 92 LEU A CA 1
ATOM 696 C C . LEU A 1 92 ? 2.390 9.009 -6.925 1.00 89.88 92 LEU A C 1
ATOM 698 O O . LEU A 1 92 ? 2.685 10.150 -6.576 1.00 89.88 92 LEU A O 1
ATOM 702 N N . GLU A 1 93 ? 1.839 8.718 -8.096 1.00 87.94 93 GLU A N 1
ATOM 703 C CA . GLU A 1 93 ? 1.502 9.709 -9.111 1.00 87.94 93 GLU A CA 1
ATOM 704 C C . GLU A 1 93 ? 0.011 9.620 -9.424 1.00 87.94 93 GLU A C 1
ATOM 706 O O . GLU A 1 93 ? -0.559 8.529 -9.529 1.00 87.94 93 GLU A O 1
ATOM 711 N N . ARG A 1 94 ? -0.637 10.779 -9.549 1.00 82.00 94 ARG A N 1
ATOM 712 C CA . ARG A 1 94 ? -2.026 10.844 -9.987 1.00 82.00 94 ARG A CA 1
ATOM 713 C C . ARG A 1 94 ? -2.055 10.598 -11.489 1.00 82.00 94 ARG A C 1
ATOM 715 O O . ARG A 1 94 ? -1.412 11.318 -12.241 1.00 82.00 94 ARG A O 1
ATOM 722 N N . ALA A 1 95 ? -2.840 9.620 -11.930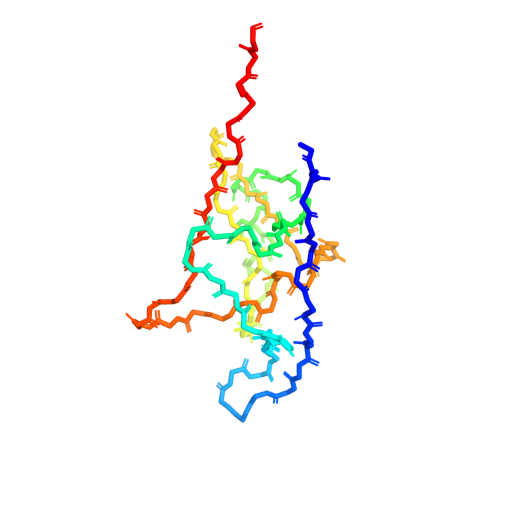 1.00 72.50 95 ALA A N 1
ATOM 723 C CA . ALA A 1 95 ? -3.109 9.465 -13.351 1.00 72.50 95 ALA A CA 1
ATOM 724 C C . ALA A 1 95 ? -3.912 10.682 -13.838 1.00 72.50 95 ALA A C 1
ATOM 726 O O . ALA A 1 95 ? -5.098 10.817 -13.528 1.00 72.50 95 ALA A O 1
ATOM 727 N N . GLU A 1 96 ? -3.271 11.582 -14.581 1.00 61.81 96 GLU A N 1
ATOM 728 C CA . GLU A 1 96 ? -3.991 12.603 -15.329 1.00 61.81 96 GLU A CA 1
ATOM 729 C C . GLU A 1 96 ? -4.741 11.906 -16.467 1.00 61.81 96 GLU A C 1
ATOM 731 O O . GLU A 1 96 ? -4.151 11.232 -17.315 1.00 61.81 96 GLU A O 1
ATOM 736 N N . ASN A 1 97 ? -6.068 12.037 -16.488 1.00 48.88 97 ASN A N 1
ATOM 737 C CA . ASN A 1 97 ? -6.815 11.736 -17.698 1.00 48.88 97 ASN A CA 1
ATOM 738 C C . ASN A 1 97 ? -6.423 12.806 -18.720 1.00 48.88 97 ASN A C 1
ATOM 740 O O . ASN A 1 97 ? -6.997 13.894 -18.716 1.00 48.88 97 ASN A O 1
ATOM 744 N N . VAL A 1 98 ? -5.445 12.513 -19.578 1.00 39.56 98 VAL A N 1
ATOM 745 C CA . VAL A 1 98 ? -5.259 13.274 -20.813 1.00 39.56 98 VAL A CA 1
ATOM 746 C C . VAL A 1 98 ? -6.505 13.004 -21.649 1.00 39.56 98 VAL A C 1
ATOM 748 O O . VAL A 1 98 ? -6.611 11.9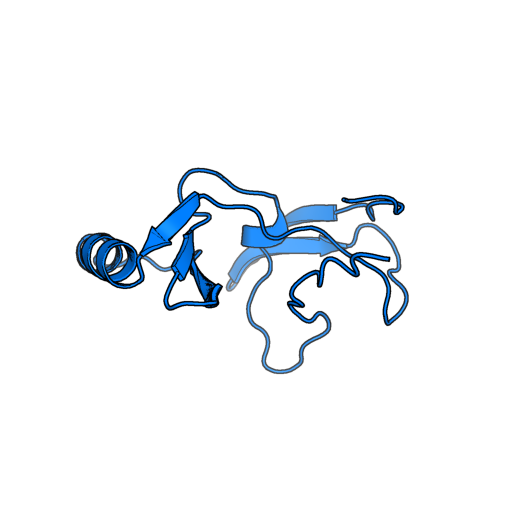86 -22.332 1.00 39.56 98 VAL A O 1
ATOM 751 N N . VAL A 1 99 ? -7.503 13.872 -21.504 1.00 36.47 99 VAL A N 1
ATOM 752 C CA . VAL A 1 99 ? -8.587 13.983 -22.471 1.00 36.47 99 VAL A CA 1
ATOM 753 C C . VAL A 1 99 ? -7.921 14.522 -23.731 1.00 36.47 99 VAL A C 1
ATOM 755 O O . VAL A 1 99 ? -7.495 15.675 -23.759 1.00 36.47 99 VAL A O 1
ATOM 758 N N . SER A 1 100 ? -7.725 13.633 -24.702 1.00 36.81 100 SER A N 1
ATOM 759 C CA . SER A 1 100 ? -7.317 13.966 -26.069 1.00 36.81 100 SER A CA 1
ATOM 760 C C . SER A 1 100 ? -8.270 14.965 -26.707 1.00 36.81 100 SER A C 1
ATOM 762 O O . SER A 1 100 ? -9.493 14.730 -26.554 1.00 36.81 100 SER A O 1
#

Foldseek 3Di:
DPPDDAFDKDWDQDPPQGIAIDTPDDDDPPDDHDDWAADKDALVVLVVVVVVVVPDPAFQWDDDPPRITRGPPPHTDPCSRHDDDPDDPDDDDDDDPPPD

InterPro domains:
  IPR001214 SET domain [PF00856] (18-91)
  IPR001214 SET domain [PS50280] (7-100)
  IPR046341 SET domain superfamily [G3DSA:2.170.270.10] (1-98)
  IPR046341 SET domain superfamily [SSF82199] (2-93)
  IPR050777 SET2 Histone-Lysine N-Methyltransferase [PTHR22884] (7-93)

Sequence (100 aa):
MQNGVIPALSVKKHPSKGIALFAGETIASGHFVCEYIGEVITRREYCLQANQLVGATNYYGVLGDNNEIIDARNFGSVARFANHSCQLNCILERAENVVS

Secondary structure (DSSP, 8-state):
---SPPP-EEEEEETTTEEEEEESSPPPTT--------EEEEHHHHHHHHHH-TT-S---EEE-STTEEEE-SSS--GGGGPPP-SS-S-----------

Organism: NCBI:txid2107226

pLDDT: mean 85.92, std 13.29, range [36.47, 95.12]